Protein AF-A0A643C3W9-F1 (afdb_monomer_lite)

Foldseek 3Di:
DVVPQLPVPLPDDDPPFAPLLVVVSVVSPPPPPPPDDDDDPDPPPPDDPPDDDDDDDWDVACTFFVHGLLLLCCCLDVVSHDDPVLVVPDDPPCVVVSSVVVVVVSVVVVDDPVNSSVSSSPGHTDPPSSVVD

InterPro domains:
  IPR016965 Phosphatase PHOSPHO-type [PF06888] (55-133)
  IPR016965 Phosphatase PHOSPHO-type [PTHR20889] (52-132)
  IPR023214 HAD superfamily [G3DSA:3.40.50.1000] (40-133)
  IPR036412 HAD-like superfamily [SSF56784] (46-133)

Radius of gyration: 18.76 Å; chains: 1; bounding box: 53×40×40 Å

Sequence (133 aa):
VCRGLVWEALTSPSPTASPAARLLRTLAETPPADKFLPGNWQDSGMAAQGAPRFLLTFDFDETIVDENSDDSIVRAAPGQRLPESLRATYREGFYNEYMQRVFQYLGEQGVRPRDLRAIYEAIPLSPGMGELL

Secondary structure (DSSP, 8-state):
-TTTTTTTTS----TT--HHHHHHHHHHHSPPTTS--S------TTSPTTPPP------STTTTBSS-HHHHGGGGSGGGS--HHHHTT--TT-HHHHHHHHHHHHHHTT--HHHHHHHHHTSPBPTTHHHH-

Structure (mmCIF, N/CA/C/O backbone):
data_AF-A0A643C3W9-F1
#
_entry.id   AF-A0A643C3W9-F1
#
loop_
_atom_site.group_PDB
_atom_site.id
_atom_site.type_symbol
_atom_site.label_atom_id
_atom_site.label_alt_id
_atom_site.label_comp_id
_atom_site.label_asym_id
_atom_site.label_entity_id
_atom_site.label_seq_id
_atom_site.pdbx_PDB_ins_code
_atom_site.Cartn_x
_atom_site.Cartn_y
_atom_site.Cartn_z
_atom_site.occupancy
_atom_site.B_iso_or_equiv
_atom_site.auth_seq_id
_atom_site.auth_comp_id
_atom_site.auth_asym_id
_atom_site.auth_atom_id
_atom_site.pdbx_PDB_model_num
ATOM 1 N N . VAL A 1 1 ? 10.874 0.011 19.178 1.00 42.03 1 VAL A N 1
ATOM 2 C CA . VAL A 1 1 ? 9.848 -1.029 18.913 1.00 42.03 1 VAL A CA 1
ATOM 3 C C . VAL A 1 1 ? 9.790 -1.416 17.429 1.00 42.03 1 VAL A C 1
ATOM 5 O O . VAL A 1 1 ? 9.780 -2.602 17.142 1.00 42.03 1 VAL A O 1
ATOM 8 N N . CYS A 1 2 ? 9.901 -0.473 16.480 1.00 39.97 2 CYS A N 1
ATOM 9 C CA . CYS A 1 2 ? 9.825 -0.762 15.033 1.00 39.97 2 CYS A CA 1
ATOM 10 C C . CYS A 1 2 ? 11.046 -1.465 14.397 1.00 39.97 2 CYS A C 1
ATOM 12 O O . CYS A 1 2 ? 10.929 -1.987 13.299 1.00 39.97 2 CYS A O 1
ATOM 14 N N . ARG A 1 3 ? 12.210 -1.527 15.065 1.00 36.94 3 ARG A N 1
ATOM 15 C CA . ARG A 1 3 ? 13.393 -2.254 14.549 1.00 36.94 3 ARG A CA 1
ATOM 16 C C . ARG A 1 3 ? 13.421 -3.752 14.887 1.00 36.94 3 ARG A C 1
ATOM 18 O O . ARG A 1 3 ? 14.140 -4.489 14.232 1.00 36.94 3 ARG A O 1
ATOM 25 N N . GLY A 1 4 ? 12.661 -4.202 15.890 1.00 30.95 4 GLY A N 1
ATOM 26 C CA . GLY A 1 4 ? 12.673 -5.604 16.343 1.00 30.95 4 GLY A CA 1
ATOM 27 C C . GLY A 1 4 ? 11.650 -6.501 15.639 1.00 30.95 4 GLY A C 1
ATOM 28 O O . GLY A 1 4 ? 11.913 -7.674 15.418 1.00 30.95 4 GLY A O 1
ATOM 29 N N . LEU A 1 5 ? 10.510 -5.939 15.223 1.00 39.97 5 LEU A N 1
ATOM 30 C CA . LEU A 1 5 ? 9.408 -6.689 14.601 1.00 39.97 5 LEU A CA 1
ATOM 31 C C . LEU A 1 5 ? 9.678 -7.099 13.144 1.00 39.97 5 LEU A C 1
ATOM 33 O O . LEU A 1 5 ? 9.022 -8.001 12.632 1.00 39.97 5 LEU A O 1
ATOM 37 N N . VAL A 1 6 ? 10.644 -6.454 12.484 1.00 41.44 6 VAL A N 1
ATOM 38 C CA . VAL A 1 6 ? 11.039 -6.773 11.102 1.00 41.44 6 VAL A CA 1
ATOM 39 C C . VAL A 1 6 ? 11.904 -8.037 11.047 1.00 41.44 6 VAL A C 1
ATOM 41 O O . VAL A 1 6 ? 11.795 -8.806 10.098 1.00 41.44 6 VAL A O 1
ATOM 44 N N . TRP A 1 7 ? 12.718 -8.298 12.076 1.00 33.69 7 TRP A N 1
ATOM 45 C CA . TRP A 1 7 ? 13.715 -9.374 12.044 1.00 33.69 7 TRP A CA 1
ATOM 46 C C . TRP A 1 7 ? 13.129 -10.766 12.332 1.00 33.69 7 TRP A C 1
ATOM 48 O O . TRP A 1 7 ? 13.501 -11.739 11.683 1.00 33.69 7 TRP A O 1
ATOM 58 N N . GLU A 1 8 ? 12.171 -10.884 13.256 1.00 33.53 8 GLU A N 1
ATOM 59 C CA . GLU A 1 8 ? 11.614 -12.195 13.643 1.00 33.53 8 GLU A CA 1
ATOM 60 C C . GLU A 1 8 ? 10.598 -12.773 12.638 1.00 33.53 8 GLU A C 1
ATOM 62 O O . GLU A 1 8 ? 10.260 -13.951 12.717 1.00 33.53 8 GLU A O 1
ATOM 67 N N . ALA A 1 9 ? 10.127 -11.989 11.661 1.00 41.09 9 ALA A N 1
ATOM 68 C CA . ALA A 1 9 ? 9.102 -12.417 10.701 1.00 41.09 9 ALA A CA 1
ATOM 69 C C . ALA A 1 9 ? 9.652 -13.016 9.388 1.00 41.09 9 ALA A C 1
ATOM 71 O O . ALA A 1 9 ? 8.860 -13.425 8.539 1.00 41.09 9 ALA A O 1
ATOM 72 N N . LEU A 1 10 ? 10.975 -13.043 9.182 1.00 45.97 10 LEU A N 1
ATOM 73 C CA . LEU A 1 10 ? 11.597 -13.365 7.883 1.00 45.97 10 LEU A CA 1
ATOM 74 C C . LEU A 1 10 ? 12.070 -14.824 7.735 1.00 45.97 10 LEU A C 1
ATOM 76 O O . LEU A 1 10 ? 12.368 -15.274 6.628 1.00 45.97 10 LEU A O 1
ATOM 80 N N . THR A 1 11 ? 12.085 -15.606 8.815 1.00 42.72 11 THR A N 1
ATOM 81 C CA . THR A 1 11 ? 12.739 -16.927 8.845 1.00 42.72 11 THR A CA 1
ATOM 82 C C . THR A 1 11 ? 11.831 -18.125 8.549 1.00 42.72 11 THR A C 1
ATOM 84 O O . THR A 1 11 ? 12.302 -19.258 8.620 1.00 42.72 11 THR A O 1
ATOM 87 N N . SER A 1 12 ? 10.559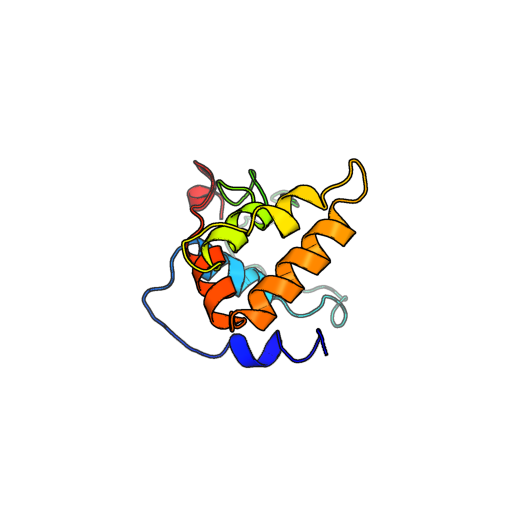 -17.935 8.173 1.00 46.78 12 SER A N 1
ATOM 88 C CA . SER A 1 12 ? 9.686 -19.068 7.814 1.00 46.78 12 SER A CA 1
ATOM 89 C C . SER A 1 12 ? 9.798 -19.423 6.320 1.00 46.78 12 SER A C 1
ATOM 91 O O . SER A 1 12 ? 9.532 -18.567 5.466 1.00 46.78 12 SER A O 1
ATOM 93 N N . PRO A 1 13 ? 10.199 -20.653 5.950 1.00 46.00 13 PRO A N 1
ATOM 94 C CA . PRO A 1 13 ? 10.287 -21.076 4.562 1.00 46.00 13 PRO A CA 1
ATOM 95 C C . PRO A 1 13 ? 8.952 -21.699 4.127 1.00 46.00 13 PRO A C 1
ATOM 97 O O . PRO A 1 13 ? 8.686 -22.866 4.403 1.00 46.00 13 PRO A O 1
ATOM 100 N N . SER A 1 14 ? 8.102 -20.947 3.424 1.00 50.38 14 SER A N 1
ATOM 101 C CA . SER A 1 14 ? 6.986 -21.525 2.665 1.00 50.38 14 SER A CA 1
ATOM 102 C C . SER A 1 14 ? 7.377 -21.651 1.178 1.00 50.38 14 SER A C 1
ATOM 104 O O . SER A 1 14 ? 7.722 -20.653 0.545 1.00 50.38 14 SER A O 1
ATOM 106 N N . PRO A 1 15 ? 7.345 -22.859 0.579 1.00 45.44 15 PRO A N 1
ATOM 107 C CA . PRO A 1 15 ? 7.743 -23.083 -0.819 1.00 45.44 15 PRO A CA 1
ATOM 108 C C . PRO A 1 15 ? 6.728 -22.566 -1.864 1.00 45.44 15 PRO A C 1
ATOM 110 O O . PRO A 1 15 ? 6.947 -22.718 -3.062 1.00 45.44 15 PRO A O 1
ATOM 113 N N . THR A 1 16 ? 5.633 -21.931 -1.435 1.00 53.66 16 THR A N 1
ATOM 114 C CA . THR A 1 16 ? 4.512 -21.456 -2.272 1.00 53.66 16 THR A CA 1
ATOM 115 C C . THR A 1 16 ? 4.402 -19.927 -2.355 1.00 53.66 16 THR A C 1
ATOM 117 O O . THR A 1 16 ? 3.340 -19.402 -2.674 1.00 53.66 16 THR A O 1
ATOM 120 N N . ALA A 1 17 ? 5.474 -19.193 -2.047 1.00 58.88 17 ALA A N 1
ATOM 121 C CA . ALA A 1 17 ? 5.462 -17.731 -2.035 1.00 58.88 17 ALA A CA 1
ATOM 122 C C . ALA A 1 17 ? 5.239 -17.137 -3.446 1.00 58.88 17 ALA A C 1
ATOM 124 O O . ALA A 1 17 ? 5.962 -17.490 -4.386 1.00 58.88 17 ALA A O 1
ATOM 125 N N . SER A 1 18 ? 4.255 -16.233 -3.555 1.00 63.72 18 SER A N 1
ATOM 126 C CA . SER A 1 18 ? 3.943 -15.406 -4.735 1.00 63.72 18 SER A CA 1
ATOM 127 C C . SER A 1 18 ? 5.187 -14.655 -5.249 1.00 63.72 18 SER A C 1
ATOM 129 O O . SER A 1 18 ? 6.071 -14.352 -4.444 1.00 63.72 18 SER A O 1
ATOM 131 N N . PRO A 1 19 ? 5.290 -14.312 -6.550 1.00 65.69 19 PRO A N 1
ATOM 132 C CA . PRO A 1 19 ? 6.371 -13.467 -7.069 1.00 65.69 19 PRO A CA 1
ATOM 133 C C . PRO A 1 19 ? 6.582 -12.177 -6.260 1.00 65.69 19 PRO A C 1
ATOM 135 O O . PRO A 1 19 ? 7.717 -11.853 -5.918 1.00 65.69 19 PRO A O 1
ATOM 138 N N . ALA A 1 20 ? 5.499 -11.512 -5.844 1.00 61.25 20 ALA A N 1
ATOM 139 C CA . ALA A 1 20 ? 5.568 -10.330 -4.983 1.00 61.25 20 ALA A CA 1
ATOM 140 C C . ALA A 1 20 ? 6.139 -10.656 -3.592 1.00 61.25 20 ALA A C 1
ATOM 142 O O . ALA A 1 20 ? 6.975 -9.925 -3.067 1.00 61.25 20 ALA A O 1
ATOM 143 N N . ALA A 1 21 ? 5.773 -11.806 -3.020 1.00 64.31 21 ALA A N 1
ATOM 144 C CA . ALA A 1 21 ? 6.327 -12.277 -1.753 1.00 64.31 21 ALA A CA 1
ATOM 145 C C . ALA A 1 21 ? 7.827 -12.585 -1.837 1.00 64.31 21 ALA A C 1
ATOM 147 O O . ALA A 1 21 ? 8.580 -12.304 -0.902 1.00 64.31 21 ALA A O 1
ATOM 148 N N . ARG A 1 22 ? 8.276 -13.141 -2.968 1.00 68.31 22 ARG A N 1
ATOM 149 C CA . ARG A 1 22 ? 9.700 -13.377 -3.234 1.00 68.31 22 ARG A CA 1
ATOM 150 C C . ARG A 1 22 ? 10.454 -12.056 -3.361 1.00 68.31 22 ARG A C 1
ATOM 152 O O . ARG A 1 22 ? 11.486 -11.911 -2.718 1.00 68.31 22 ARG A O 1
ATOM 159 N N . LEU A 1 23 ? 9.905 -11.087 -4.092 1.00 67.88 23 LEU A N 1
ATOM 160 C CA . LEU A 1 23 ? 10.498 -9.759 -4.239 1.00 67.88 23 LEU A CA 1
ATOM 161 C C . LEU A 1 23 ? 10.599 -9.016 -2.899 1.00 67.88 23 LEU A C 1
ATOM 163 O O . LEU A 1 23 ? 11.668 -8.523 -2.547 1.00 67.88 23 LEU A O 1
ATOM 167 N N . LEU A 1 24 ? 9.520 -8.995 -2.112 1.00 64.62 24 LEU A N 1
ATOM 168 C CA . LEU A 1 24 ? 9.510 -8.393 -0.776 1.00 64.62 24 LEU A CA 1
ATOM 169 C C . LEU A 1 24 ? 10.538 -9.047 0.151 1.00 64.62 24 LEU A C 1
ATOM 171 O O . LEU A 1 24 ? 11.193 -8.358 0.931 1.00 64.62 24 LEU A O 1
ATOM 175 N N . ARG A 1 25 ? 10.720 -10.369 0.051 1.00 67.75 25 ARG A N 1
ATOM 176 C CA . ARG A 1 25 ? 11.767 -11.083 0.787 1.00 67.75 25 ARG A CA 1
ATOM 177 C C . ARG A 1 25 ? 13.162 -10.651 0.338 1.00 67.75 25 ARG A C 1
ATOM 179 O O . ARG A 1 25 ? 13.977 -10.330 1.194 1.00 67.75 25 ARG A O 1
ATOM 186 N N . THR A 1 26 ? 13.416 -10.576 -0.968 1.00 64.12 26 THR A N 1
ATOM 187 C CA . THR A 1 26 ? 14.693 -10.098 -1.519 1.00 64.12 26 THR A CA 1
ATOM 188 C C . THR A 1 26 ? 15.019 -8.674 -1.057 1.00 64.12 26 THR A C 1
ATOM 190 O O . THR A 1 26 ? 16.152 -8.416 -0.660 1.00 64.12 26 THR A O 1
ATOM 193 N N . LEU A 1 27 ? 14.031 -7.772 -1.028 1.00 61.81 27 LEU A N 1
ATOM 194 C CA . LEU A 1 27 ? 14.197 -6.397 -0.536 1.00 61.81 27 LEU A CA 1
ATOM 195 C C . LEU A 1 27 ? 14.368 -6.318 0.994 1.00 61.81 27 LEU A C 1
ATOM 197 O O . LEU A 1 27 ? 15.048 -5.428 1.501 1.00 61.81 27 LEU A O 1
ATOM 201 N N . ALA A 1 28 ? 13.767 -7.236 1.754 1.00 59.44 28 ALA A N 1
ATOM 202 C CA . ALA A 1 28 ? 13.894 -7.275 3.213 1.00 59.44 28 ALA A CA 1
ATOM 203 C C . ALA A 1 28 ? 15.191 -7.954 3.692 1.00 59.44 28 ALA A C 1
ATOM 205 O O . ALA A 1 28 ? 15.686 -7.642 4.775 1.00 59.44 28 ALA A O 1
ATOM 206 N N . GLU A 1 29 ? 15.734 -8.884 2.904 1.00 53.69 29 GLU A N 1
ATOM 207 C CA . GLU A 1 29 ? 16.971 -9.617 3.196 1.00 53.69 29 GLU A CA 1
ATOM 208 C C . GLU A 1 29 ? 18.229 -8.906 2.666 1.00 53.69 29 GLU A C 1
ATOM 210 O O . GLU A 1 29 ? 19.341 -9.311 3.015 1.00 53.69 29 GLU A O 1
ATOM 215 N N . THR A 1 30 ? 18.102 -7.812 1.899 1.00 46.84 30 THR A N 1
ATOM 216 C CA . THR A 1 30 ? 19.247 -6.929 1.633 1.00 46.84 30 THR A CA 1
ATOM 217 C C . THR A 1 30 ? 19.742 -6.313 2.947 1.00 46.84 30 THR A C 1
ATOM 219 O O . THR A 1 30 ? 18.997 -5.574 3.597 1.00 46.84 30 THR A O 1
ATOM 222 N N . PRO A 1 31 ? 20.985 -6.598 3.382 1.00 40.91 31 PRO A N 1
ATOM 223 C CA . PRO A 1 31 ? 21.506 -6.045 4.623 1.00 40.91 31 PRO A CA 1
ATOM 224 C C . PRO A 1 31 ? 21.557 -4.511 4.534 1.00 40.91 31 PRO A C 1
ATOM 226 O O . PRO A 1 31 ? 21.765 -3.973 3.442 1.00 40.91 31 PRO A O 1
ATOM 229 N N . PRO A 1 32 ? 21.398 -3.781 5.659 1.00 44.50 32 PRO A N 1
ATOM 230 C CA . PRO A 1 32 ? 21.572 -2.334 5.661 1.00 44.50 32 PRO A CA 1
ATOM 231 C C . PRO A 1 32 ? 22.945 -2.011 5.072 1.00 44.50 32 PRO A C 1
ATOM 233 O O . PRO A 1 32 ? 23.947 -2.609 5.472 1.00 44.50 32 PRO A O 1
ATOM 236 N N . ALA A 1 33 ? 22.971 -1.081 4.120 1.00 49.84 33 ALA A N 1
ATOM 237 C CA . ALA A 1 33 ? 24.121 -0.694 3.302 1.00 49.84 33 ALA A CA 1
ATOM 238 C C . ALA A 1 33 ? 25.292 -0.044 4.082 1.00 49.84 33 ALA A C 1
ATOM 240 O O . ALA A 1 33 ? 26.031 0.760 3.529 1.00 49.84 33 ALA A O 1
ATOM 241 N N . ASP A 1 34 ? 25.486 -0.387 5.356 1.00 42.75 34 ASP A N 1
ATOM 242 C CA . ASP A 1 34 ? 26.422 0.277 6.266 1.00 42.75 34 ASP A CA 1
ATOM 243 C C . ASP A 1 34 ? 27.680 -0.535 6.594 1.00 42.75 34 ASP A C 1
ATOM 245 O O . ASP A 1 34 ? 28.524 -0.094 7.372 1.00 42.75 34 ASP A O 1
ATOM 249 N N . LYS A 1 35 ? 27.867 -1.714 5.993 1.00 40.97 35 LYS A N 1
ATOM 250 C CA . LYS A 1 35 ? 29.143 -2.439 6.075 1.00 40.97 35 LYS A CA 1
ATOM 251 C C . LYS A 1 35 ? 29.449 -3.164 4.773 1.00 40.97 35 LYS A C 1
ATOM 253 O O . LYS A 1 35 ? 29.272 -4.371 4.715 1.00 40.97 35 LYS A O 1
ATOM 258 N N . PHE A 1 36 ? 29.883 -2.421 3.754 1.00 37.44 36 PHE A N 1
ATOM 259 C CA . PHE A 1 36 ? 30.996 -2.752 2.844 1.00 37.44 36 PHE A CA 1
ATOM 260 C C . PHE A 1 36 ? 30.977 -1.802 1.633 1.00 37.44 36 PHE A C 1
ATOM 262 O O . PHE A 1 36 ? 3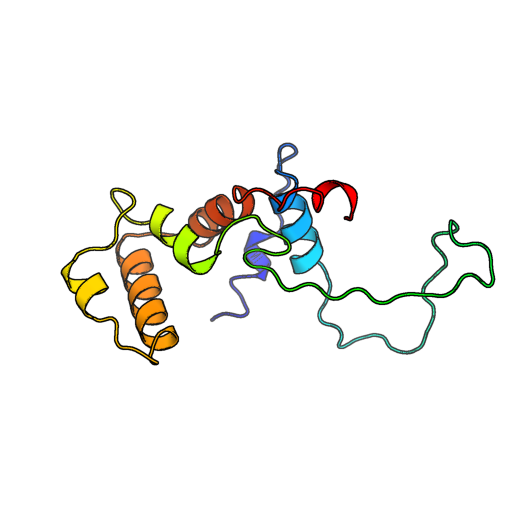0.287 -2.030 0.647 1.00 37.44 36 PHE A O 1
ATOM 269 N N . LEU A 1 37 ? 31.801 -0.757 1.681 1.00 49.97 37 LEU A N 1
ATOM 270 C CA . LEU A 1 37 ? 32.541 -0.292 0.508 1.00 49.97 37 LEU A CA 1
ATOM 271 C C . LEU A 1 37 ? 34.010 -0.350 0.951 1.00 49.97 37 LEU A C 1
ATOM 273 O O . LEU A 1 37 ? 34.402 0.392 1.850 1.00 49.97 37 LEU A O 1
ATOM 277 N N . PRO A 1 38 ? 34.775 -1.336 0.462 1.00 39.84 38 PRO A N 1
ATOM 278 C CA . PRO A 1 38 ? 35.442 -1.152 -0.818 1.00 39.84 38 PRO A CA 1
ATOM 279 C C . PRO A 1 38 ? 35.216 -2.337 -1.761 1.00 39.84 38 PRO A C 1
ATOM 281 O O . PRO A 1 38 ? 34.955 -3.463 -1.345 1.00 39.84 38 PRO A O 1
ATOM 284 N N . GLY A 1 39 ? 35.255 -2.032 -3.055 1.00 47.84 39 GLY A N 1
ATOM 285 C CA . GLY A 1 39 ? 34.740 -2.877 -4.119 1.00 47.84 39 GLY A CA 1
ATOM 286 C C . GLY A 1 39 ? 35.270 -4.306 -4.139 1.00 47.84 39 GLY A C 1
ATOM 287 O O . GLY A 1 39 ? 36.471 -4.533 -4.101 1.00 47.84 39 GLY A O 1
ATOM 288 N N . ASN A 1 40 ? 34.344 -5.246 -4.303 1.00 43.97 40 ASN A N 1
ATOM 289 C CA . ASN A 1 40 ? 34.487 -6.363 -5.228 1.00 43.97 40 ASN A CA 1
ATOM 290 C C . ASN A 1 40 ? 33.100 -6.995 -5.425 1.00 43.97 40 ASN A C 1
ATOM 292 O O . ASN A 1 40 ? 32.745 -7.965 -4.760 1.00 43.97 40 ASN A O 1
ATOM 296 N N . TRP A 1 41 ? 32.281 -6.412 -6.305 1.00 50.88 41 TRP A N 1
ATOM 297 C CA . TRP A 1 41 ? 31.120 -7.126 -6.833 1.00 50.88 41 TRP A CA 1
ATOM 298 C C . TRP A 1 41 ? 31.678 -8.227 -7.728 1.00 50.88 41 TRP A C 1
ATOM 300 O O . TRP A 1 41 ? 32.074 -7.946 -8.856 1.00 50.88 41 TRP A O 1
ATOM 310 N N . GLN A 1 42 ? 31.803 -9.442 -7.195 1.00 46.31 42 GLN A N 1
ATOM 311 C CA . GLN A 1 42 ? 32.209 -10.595 -7.987 1.00 46.31 42 GLN A CA 1
ATOM 312 C C . GLN A 1 42 ? 31.198 -10.761 -9.117 1.00 46.31 42 GLN A C 1
ATOM 314 O O . GLN A 1 42 ? 30.009 -10.968 -8.870 1.00 46.31 42 GLN A O 1
ATOM 319 N N . ASP A 1 43 ? 31.704 -10.585 -10.340 1.00 47.59 43 ASP A N 1
ATOM 320 C CA . ASP A 1 43 ? 31.023 -10.854 -11.598 1.00 47.59 43 ASP A CA 1
ATOM 321 C C . ASP A 1 43 ? 30.284 -12.186 -11.477 1.00 47.59 43 ASP A C 1
ATOM 323 O O . ASP A 1 43 ? 30.873 -13.266 -11.538 1.00 47.59 43 ASP A O 1
ATOM 327 N N . SER A 1 44 ? 28.966 -12.114 -11.313 1.00 53.06 44 SER A N 1
ATOM 328 C CA . SER A 1 44 ? 28.102 -13.216 -11.707 1.00 53.06 44 SER A CA 1
ATOM 329 C C . SER A 1 44 ? 28.189 -13.242 -13.228 1.00 53.06 44 SER A C 1
ATOM 331 O O . SER A 1 44 ? 27.544 -12.439 -13.898 1.00 53.06 44 SER A O 1
ATOM 333 N N . GLY A 1 45 ? 29.129 -14.043 -13.738 1.00 49.28 45 GLY A N 1
ATOM 334 C CA . GLY A 1 45 ? 29.663 -14.017 -15.100 1.00 49.28 45 GLY A CA 1
ATOM 335 C C . GLY A 1 45 ? 28.632 -14.239 -16.204 1.00 49.28 45 GLY A C 1
ATOM 336 O O . GLY A 1 45 ? 28.587 -15.302 -16.813 1.00 49.28 45 GLY A O 1
ATOM 337 N N . MET A 1 46 ? 27.836 -13.209 -16.475 1.00 52.53 46 MET A N 1
ATOM 338 C CA . MET A 1 46 ? 26.936 -13.093 -17.625 1.00 52.53 46 MET A CA 1
ATOM 339 C C . MET A 1 46 ? 27.133 -11.767 -18.377 1.00 52.53 46 MET A C 1
ATOM 341 O O . MET A 1 46 ? 26.771 -11.674 -19.546 1.00 52.53 46 MET A O 1
ATOM 345 N N . ALA A 1 47 ? 27.737 -10.745 -17.758 1.00 54.31 47 ALA A N 1
ATOM 346 C CA . ALA A 1 47 ? 28.085 -9.511 -18.455 1.00 54.31 47 ALA A CA 1
ATOM 347 C C . ALA A 1 47 ? 29.461 -9.662 -19.118 1.00 54.31 47 ALA A C 1
ATOM 349 O O . ALA A 1 47 ? 30.467 -9.894 -18.448 1.00 54.31 47 ALA A O 1
ATOM 350 N N . ALA A 1 48 ? 29.514 -9.533 -20.446 1.00 57.59 48 ALA A N 1
ATOM 351 C CA . ALA A 1 48 ? 30.776 -9.427 -21.167 1.00 57.59 48 ALA A CA 1
ATOM 352 C C . ALA A 1 48 ? 31.611 -8.280 -20.569 1.00 57.59 48 ALA A C 1
ATOM 354 O O . ALA A 1 48 ? 31.096 -7.176 -20.369 1.00 57.59 48 ALA A O 1
ATOM 355 N N . GLN A 1 49 ? 32.890 -8.534 -20.274 1.00 57.25 49 GLN A N 1
ATOM 356 C CA . GLN A 1 49 ? 33.790 -7.511 -19.739 1.00 57.25 49 GLN A CA 1
ATOM 357 C C . GLN A 1 49 ? 33.783 -6.282 -20.666 1.00 57.25 49 GLN A C 1
ATOM 359 O O . GLN A 1 49 ? 34.136 -6.386 -21.838 1.00 57.25 49 GLN A O 1
ATOM 364 N N . GLY A 1 50 ? 33.344 -5.132 -20.142 1.00 68.25 50 GLY A N 1
ATOM 365 C CA . GLY A 1 50 ? 33.197 -3.880 -20.897 1.00 68.25 50 GLY A CA 1
ATOM 366 C C . GLY A 1 50 ? 31.757 -3.458 -21.219 1.00 68.25 50 GLY A C 1
ATOM 367 O O . GLY A 1 50 ? 31.568 -2.376 -21.774 1.00 68.25 50 GLY A O 1
ATOM 368 N N . ALA A 1 51 ? 30.740 -4.247 -20.859 1.00 69.81 51 ALA A N 1
ATOM 369 C CA . ALA A 1 51 ? 29.349 -3.812 -20.974 1.00 69.81 51 ALA A CA 1
ATOM 370 C C . ALA A 1 51 ? 29.025 -2.686 -19.960 1.00 69.81 51 ALA A C 1
ATOM 372 O O . ALA A 1 51 ? 29.446 -2.764 -18.800 1.00 69.81 51 ALA A O 1
ATOM 373 N N . PRO A 1 52 ? 28.284 -1.636 -20.364 1.00 78.56 52 PRO A N 1
ATOM 374 C CA . PRO A 1 52 ? 27.879 -0.566 -19.459 1.00 78.56 52 PRO A CA 1
ATOM 375 C C . PRO A 1 52 ? 27.011 -1.110 -18.321 1.00 78.56 52 PRO A C 1
ATOM 377 O O . PRO A 1 52 ? 26.108 -1.919 -18.529 1.00 78.56 52 PRO A O 1
ATOM 380 N N . ARG A 1 53 ? 27.296 -0.650 -17.100 1.00 85.00 53 ARG A N 1
ATOM 381 C CA . ARG A 1 53 ? 26.502 -0.959 -15.907 1.00 85.00 53 ARG A CA 1
ATOM 382 C C . ARG A 1 53 ? 25.416 0.098 -15.765 1.00 85.00 53 ARG A C 1
ATOM 384 O O . ARG A 1 53 ? 25.721 1.288 -15.792 1.00 85.00 53 ARG A O 1
ATOM 391 N N . PHE A 1 54 ? 24.180 -0.340 -15.572 1.00 87.88 54 PHE A N 1
ATOM 392 C CA . PHE A 1 54 ? 23.039 0.542 -15.349 1.00 87.88 54 PHE A CA 1
ATOM 393 C C . PHE A 1 54 ? 22.527 0.383 -13.918 1.00 87.88 54 PHE A C 1
ATOM 395 O O . PHE A 1 54 ? 22.519 -0.722 -13.377 1.00 87.88 54 PHE A O 1
ATOM 402 N N . LEU A 1 55 ? 22.109 1.496 -13.316 1.00 90.88 55 LEU A N 1
ATOM 403 C CA . LEU A 1 55 ? 21.328 1.509 -12.085 1.00 90.88 55 LEU A CA 1
ATOM 404 C C . LEU A 1 55 ? 19.884 1.836 -12.459 1.00 90.88 55 LEU A C 1
ATOM 406 O O . LEU A 1 55 ? 19.630 2.868 -13.076 1.00 90.88 55 LEU A O 1
ATOM 410 N N . LEU A 1 56 ? 18.963 0.957 -12.078 1.00 90.31 56 LEU A N 1
ATOM 411 C CA . LEU A 1 56 ? 17.528 1.163 -12.223 1.00 90.31 56 LEU A CA 1
ATOM 412 C C . LEU A 1 56 ? 16.939 1.387 -10.830 1.00 90.31 56 LEU A C 1
ATOM 414 O O . LEU A 1 56 ? 17.222 0.622 -9.909 1.00 90.31 56 LEU A O 1
ATOM 418 N N . THR A 1 57 ? 16.148 2.444 -10.677 1.00 93.75 57 THR A N 1
ATOM 419 C CA . THR A 1 57 ? 15.439 2.764 -9.435 1.00 93.75 57 THR A CA 1
ATOM 420 C C . THR A 1 57 ? 13.959 2.866 -9.738 1.00 93.75 57 THR A C 1
ATOM 422 O O . THR A 1 57 ? 13.566 3.645 -10.606 1.00 93.75 57 THR A O 1
ATOM 425 N N . PHE A 1 58 ? 13.161 2.100 -9.008 1.00 94.56 58 PHE A N 1
ATOM 426 C CA . PHE A 1 58 ? 11.713 2.088 -9.128 1.00 94.56 58 PHE A CA 1
ATOM 427 C C . PHE A 1 58 ? 11.103 2.538 -7.808 1.00 94.56 58 PHE A C 1
ATOM 429 O O . PHE A 1 58 ? 11.629 2.220 -6.739 1.00 94.56 58 PHE A O 1
ATOM 436 N N . ASP A 1 59 ? 9.999 3.267 -7.906 1.00 95.50 59 ASP A N 1
ATOM 437 C CA . ASP A 1 59 ? 9.059 3.377 -6.799 1.00 95.50 59 ASP A CA 1
ATOM 438 C C . ASP A 1 59 ? 8.337 2.032 -6.594 1.00 95.50 59 ASP A C 1
ATOM 440 O O . ASP A 1 59 ? 8.430 1.136 -7.441 1.00 95.50 59 ASP A O 1
ATOM 444 N N . PHE A 1 60 ? 7.650 1.857 -5.469 1.00 94.88 60 PHE A N 1
ATOM 445 C CA . PHE A 1 60 ? 6.956 0.609 -5.165 1.00 94.88 60 PHE A CA 1
ATOM 446 C C . PHE A 1 60 ? 5.509 0.617 -5.666 1.00 94.88 60 PHE A C 1
ATOM 448 O O . PHE A 1 60 ? 5.170 -0.162 -6.563 1.00 94.88 60 PHE A O 1
ATOM 455 N N . ASP A 1 61 ? 4.687 1.505 -5.107 1.00 95.56 61 ASP A N 1
ATOM 456 C CA . ASP A 1 61 ? 3.248 1.567 -5.362 1.00 95.56 61 ASP A CA 1
ATOM 457 C C . ASP A 1 61 ? 2.944 2.007 -6.790 1.00 95.56 61 ASP A C 1
ATOM 459 O O . ASP A 1 61 ? 3.595 2.900 -7.335 1.00 95.56 61 ASP A O 1
ATOM 463 N N . GLU A 1 62 ? 1.975 1.333 -7.412 1.00 94.94 62 GLU A N 1
ATOM 464 C CA . GLU A 1 62 ? 1.554 1.576 -8.802 1.00 94.94 62 GLU A CA 1
ATOM 465 C C . GLU A 1 62 ? 2.721 1.564 -9.821 1.00 94.94 62 GLU A C 1
ATOM 467 O O . GLU A 1 62 ? 2.613 2.091 -10.929 1.00 94.94 62 GLU A O 1
ATOM 472 N N . THR A 1 63 ? 3.859 0.956 -9.454 1.00 95.69 63 THR A N 1
ATOM 473 C CA . THR A 1 63 ? 5.078 0.869 -10.269 1.00 95.69 63 THR A CA 1
ATOM 474 C C . THR A 1 63 ? 5.613 -0.556 -10.283 1.00 95.69 63 THR A C 1
ATOM 476 O O . THR A 1 63 ? 5.559 -1.215 -11.321 1.00 95.69 63 THR A O 1
ATOM 479 N N . ILE A 1 64 ? 6.109 -1.059 -9.148 1.00 96.19 64 ILE A N 1
ATOM 480 C CA . ILE A 1 64 ? 6.507 -2.466 -8.996 1.00 96.19 64 ILE A CA 1
ATOM 481 C C . ILE A 1 64 ? 5.269 -3.337 -8.799 1.00 96.19 64 ILE A C 1
ATOM 483 O O . ILE A 1 64 ? 5.145 -4.400 -9.416 1.00 96.19 64 ILE A O 1
ATOM 487 N N . VAL A 1 65 ? 4.378 -2.895 -7.917 1.00 96.00 65 VAL A N 1
ATOM 488 C CA . VAL A 1 65 ? 3.115 -3.565 -7.620 1.00 96.00 65 VAL A CA 1
ATOM 489 C C . VAL A 1 65 ? 1.950 -2.825 -8.269 1.00 96.00 65 VAL A C 1
ATOM 491 O O . VAL A 1 65 ? 1.972 -1.602 -8.379 1.00 96.00 65 VAL A O 1
ATOM 494 N N . ASP A 1 66 ? 0.927 -3.569 -8.679 1.00 96.50 66 ASP A N 1
ATOM 495 C CA . ASP A 1 66 ? -0.214 -3.066 -9.463 1.00 96.50 66 ASP A CA 1
ATOM 496 C C . ASP A 1 66 ? -1.315 -2.432 -8.586 1.00 96.50 66 ASP A C 1
ATOM 498 O O . ASP A 1 66 ? -2.468 -2.314 -8.990 1.00 96.50 66 ASP A O 1
ATOM 502 N N . GLU A 1 67 ? -0.989 -2.074 -7.342 1.00 96.06 67 GLU A N 1
ATOM 503 C CA . GLU A 1 67 ? -1.912 -1.446 -6.394 1.00 96.06 67 GLU A CA 1
ATOM 504 C C . GLU A 1 67 ? -1.176 -0.423 -5.520 1.00 96.06 67 GLU A C 1
ATOM 506 O O . GLU A 1 67 ? 0.049 -0.446 -5.399 1.00 96.06 67 GLU A O 1
ATOM 511 N N . ASN A 1 68 ? -1.946 0.432 -4.846 1.00 95.38 68 ASN A N 1
ATOM 512 C CA . ASN A 1 68 ? -1.459 1.242 -3.739 1.00 95.38 68 ASN A CA 1
ATOM 513 C C . ASN A 1 68 ? -1.413 0.398 -2.445 1.00 95.38 68 ASN A C 1
ATOM 515 O O . ASN A 1 68 ? -2.431 -0.134 -1.972 1.00 95.38 68 ASN A O 1
ATOM 519 N N . SER A 1 69 ? -0.223 0.238 -1.865 1.00 92.44 69 SER A N 1
ATOM 520 C CA . SER A 1 69 ? -0.000 -0.596 -0.682 1.00 92.44 69 SER A CA 1
ATOM 521 C C . SER A 1 69 ? -0.638 -0.030 0.591 1.00 92.44 69 SER A C 1
ATOM 523 O O . SER A 1 69 ? -1.065 -0.808 1.453 1.00 92.44 69 SER A O 1
ATOM 525 N N . ASP A 1 70 ? -0.792 1.289 0.709 1.00 91.75 70 ASP A N 1
ATOM 526 C CA . ASP A 1 70 ? -1.475 1.892 1.852 1.00 91.75 70 ASP A CA 1
ATOM 527 C C . ASP A 1 70 ? -2.977 1.596 1.842 1.00 91.75 70 ASP A C 1
ATOM 529 O O . ASP A 1 70 ? -3.548 1.283 2.887 1.00 91.75 70 ASP A O 1
ATOM 533 N N . ASP A 1 71 ? -3.624 1.620 0.676 1.00 92.69 71 ASP A N 1
ATOM 534 C CA . ASP A 1 71 ? -5.048 1.272 0.559 1.00 92.69 71 ASP A CA 1
ATOM 535 C C . ASP A 1 71 ? -5.282 -0.223 0.810 1.00 92.69 71 ASP A C 1
ATOM 537 O O . ASP A 1 71 ? -6.293 -0.645 1.390 1.00 92.69 71 ASP A O 1
ATOM 541 N N . SER A 1 72 ? -4.303 -1.044 0.432 1.00 94.38 72 SER A N 1
ATOM 542 C CA . SER A 1 72 ? -4.360 -2.498 0.549 1.00 94.38 72 SER A CA 1
ATOM 543 C C . SER A 1 72 ? -4.561 -2.982 1.987 1.00 94.38 72 SER A C 1
ATOM 545 O O . SER A 1 72 ? -5.252 -3.985 2.203 1.00 94.38 72 SER A O 1
ATOM 547 N N . ILE A 1 73 ? -4.044 -2.265 2.994 1.00 93.81 73 ILE A N 1
ATOM 548 C CA . ILE A 1 73 ? -4.177 -2.672 4.405 1.00 93.81 73 ILE A CA 1
ATOM 549 C C . ILE A 1 73 ? -5.628 -2.674 4.894 1.00 93.81 73 ILE A C 1
ATOM 551 O O . ILE A 1 73 ? -5.935 -3.343 5.882 1.00 93.81 73 ILE A O 1
ATOM 555 N N . VAL A 1 74 ? -6.542 -1.961 4.222 1.00 94.62 74 VAL A N 1
ATOM 556 C CA . VAL A 1 74 ? -7.971 -1.943 4.580 1.00 94.62 74 VAL A CA 1
ATOM 557 C C . VAL A 1 74 ? -8.580 -3.345 4.485 1.00 94.62 74 VAL A C 1
ATOM 559 O O . VAL A 1 74 ? -9.506 -3.666 5.233 1.00 94.62 74 VAL A O 1
ATOM 562 N N . ARG A 1 75 ? -7.999 -4.229 3.661 1.00 95.25 75 ARG A N 1
ATOM 563 C CA . ARG A 1 75 ? -8.367 -5.651 3.581 1.00 95.25 75 ARG A CA 1
ATOM 564 C C . ARG A 1 75 ? -8.140 -6.408 4.898 1.00 95.25 75 ARG A C 1
ATOM 566 O O . ARG A 1 75 ? -8.769 -7.443 5.103 1.00 95.25 75 ARG A O 1
ATOM 573 N N . ALA A 1 76 ? -7.298 -5.894 5.799 1.00 95.50 76 ALA A N 1
ATOM 574 C CA . ALA A 1 76 ? -7.100 -6.448 7.140 1.00 95.50 76 ALA A CA 1
ATOM 575 C C . ALA A 1 76 ? -8.215 -6.065 8.125 1.00 95.50 76 ALA A C 1
ATOM 577 O O . ALA A 1 76 ? -8.345 -6.693 9.176 1.00 95.50 76 ALA A O 1
ATOM 578 N N . ALA A 1 77 ? -8.994 -5.020 7.832 1.00 95.75 77 ALA A N 1
ATOM 579 C CA . ALA A 1 77 ? -10.050 -4.564 8.724 1.00 95.75 77 ALA A CA 1
ATOM 580 C C . ALA A 1 77 ? -11.195 -5.592 8.798 1.00 95.75 77 ALA A C 1
ATOM 582 O O . ALA A 1 77 ? -11.492 -6.267 7.806 1.00 95.75 77 ALA A O 1
ATOM 583 N N . PRO A 1 78 ? -11.911 -5.685 9.933 1.00 92.81 78 PRO A N 1
ATOM 584 C CA . PRO A 1 78 ? -13.147 -6.456 10.013 1.00 92.81 78 PRO A CA 1
ATOM 585 C C . PRO A 1 78 ? -14.135 -6.038 8.917 1.00 92.81 78 PRO A C 1
ATOM 587 O O . PRO A 1 78 ? -14.414 -4.856 8.732 1.00 92.81 78 PRO A O 1
ATOM 590 N N . GLY A 1 79 ? -14.649 -7.008 8.157 1.00 94.06 79 GLY A N 1
ATOM 591 C CA . GLY A 1 79 ? -15.526 -6.725 7.015 1.00 94.06 79 GLY A CA 1
ATOM 592 C C . GLY A 1 79 ? -14.843 -5.983 5.859 1.00 94.06 79 GLY A C 1
ATOM 593 O O . GLY A 1 79 ? -15.543 -5.439 5.010 1.00 94.06 79 GLY A O 1
ATOM 594 N N . GLN A 1 80 ? -13.504 -5.950 5.836 1.00 94.62 80 GLN A N 1
ATOM 595 C CA . GLN A 1 80 ? -12.673 -5.319 4.802 1.00 94.62 80 GLN A CA 1
ATOM 596 C C . GLN A 1 80 ? -13.009 -3.840 4.573 1.00 94.62 80 GLN A C 1
ATOM 598 O O . GLN A 1 80 ? -12.923 -3.321 3.460 1.00 94.62 80 GLN A O 1
ATOM 603 N N . ARG A 1 81 ? -13.437 -3.150 5.636 1.00 95.75 81 ARG A N 1
ATOM 604 C CA . ARG A 1 81 ? -13.832 -1.746 5.574 1.00 95.75 81 ARG A CA 1
ATOM 605 C C . ARG A 1 81 ? -13.505 -1.033 6.877 1.00 95.75 81 ARG A C 1
ATOM 607 O O . ARG A 1 81 ? -13.788 -1.526 7.963 1.00 95.75 81 ARG A O 1
ATOM 614 N N . LEU A 1 82 ? -12.970 0.179 6.758 1.00 96.88 82 LEU A N 1
ATOM 615 C CA . LEU A 1 82 ? -12.782 1.066 7.902 1.00 96.88 82 LEU A CA 1
ATOM 616 C C . LEU A 1 82 ? -14.127 1.650 8.377 1.00 96.88 82 LEU A C 1
ATOM 618 O O . LEU A 1 82 ? -14.950 2.027 7.533 1.00 96.88 82 LEU A O 1
ATOM 622 N N . PRO A 1 83 ? -14.347 1.791 9.698 1.00 96.94 83 PRO A N 1
ATOM 623 C CA . PRO A 1 83 ? -15.522 2.466 10.236 1.00 96.94 83 PRO A CA 1
ATOM 624 C C . PRO A 1 83 ? -15.662 3.889 9.691 1.00 96.94 83 PRO A C 1
ATOM 626 O O . PRO A 1 83 ? -14.670 4.601 9.526 1.00 96.94 83 PRO A O 1
ATOM 629 N N . GLU A 1 84 ? -16.899 4.333 9.468 1.00 96.75 84 GLU A N 1
ATOM 630 C CA . GLU A 1 84 ? -17.161 5.678 8.940 1.00 96.75 84 GLU A CA 1
ATOM 631 C C . GLU A 1 84 ? -16.627 6.775 9.868 1.00 96.75 84 GLU A C 1
ATOM 633 O O . GLU A 1 84 ? -16.061 7.759 9.405 1.00 96.75 84 GLU A O 1
ATOM 638 N N . SER A 1 85 ? -16.712 6.562 11.184 1.00 96.69 85 SER A N 1
ATOM 639 C CA . SER A 1 85 ? -16.154 7.475 12.186 1.00 96.69 85 SER A CA 1
ATOM 640 C C . SER A 1 85 ? -14.650 7.692 12.025 1.00 96.69 85 SER A C 1
ATOM 642 O O . SER A 1 85 ? -14.182 8.794 12.286 1.00 96.69 85 SER A O 1
ATOM 644 N N . LEU A 1 86 ? -13.905 6.672 11.586 1.00 97.31 86 LEU A N 1
ATOM 645 C CA . LEU A 1 86 ? -12.473 6.762 11.317 1.00 97.31 86 LEU A CA 1
ATOM 646 C C . LEU A 1 86 ? -12.211 7.414 9.957 1.00 97.31 86 LEU A C 1
ATOM 648 O O . LEU A 1 86 ? -11.405 8.338 9.882 1.00 97.31 86 LEU A O 1
ATOM 652 N N . ARG A 1 87 ? -12.923 6.990 8.903 1.00 95.88 87 ARG A N 1
ATOM 653 C CA . ARG A 1 87 ? -12.815 7.568 7.547 1.00 95.88 87 ARG A CA 1
ATOM 654 C C . ARG A 1 87 ? -13.051 9.080 7.556 1.00 95.88 87 ARG A C 1
ATOM 656 O O . ARG A 1 87 ? -12.279 9.828 6.965 1.00 95.88 87 ARG A O 1
ATOM 663 N N . ALA A 1 88 ? -14.050 9.534 8.312 1.00 97.00 88 ALA A N 1
ATOM 664 C CA . ALA A 1 88 ? -14.382 10.946 8.478 1.00 97.00 88 ALA A CA 1
ATOM 665 C C . ALA A 1 88 ? -13.301 11.775 9.204 1.00 97.00 88 ALA A C 1
ATOM 667 O O . ALA A 1 88 ? -13.407 12.999 9.258 1.00 97.00 88 ALA A O 1
ATOM 668 N N . THR A 1 89 ? -12.256 11.150 9.766 1.00 96.50 89 THR A N 1
ATOM 669 C CA . THR A 1 89 ? -11.133 11.874 10.391 1.00 96.50 89 THR A CA 1
ATOM 670 C C . THR A 1 89 ? -10.073 12.350 9.401 1.00 96.50 89 THR A C 1
ATOM 672 O O . THR A 1 89 ? -9.198 13.122 9.805 1.00 96.50 89 THR A O 1
ATOM 675 N N . TYR A 1 90 ? -10.133 11.916 8.136 1.00 96.44 90 TYR A N 1
ATOM 676 C CA . TYR A 1 90 ? -9.197 12.357 7.106 1.00 96.44 90 TYR A CA 1
ATOM 677 C C . TYR A 1 90 ? -9.255 13.877 6.920 1.00 96.44 90 TYR A C 1
ATOM 679 O O . TYR A 1 90 ? -10.324 14.491 6.922 1.00 96.44 90 TYR A O 1
ATOM 687 N N . ARG A 1 91 ? -8.079 14.483 6.750 1.00 95.88 91 ARG A N 1
ATOM 688 C CA . ARG A 1 91 ? -7.923 15.898 6.414 1.00 95.88 91 ARG A CA 1
ATOM 689 C C . ARG A 1 91 ? -6.897 16.010 5.302 1.00 95.88 91 ARG A C 1
ATOM 691 O O . ARG A 1 91 ? -5.846 15.372 5.366 1.00 95.88 91 ARG A O 1
ATOM 698 N N . GLU A 1 92 ? -7.200 16.841 4.316 1.00 95.94 92 GLU A N 1
ATOM 699 C CA . GLU A 1 92 ? -6.290 17.125 3.212 1.00 95.94 92 GLU A CA 1
ATOM 700 C C . GLU A 1 92 ? -4.926 17.594 3.746 1.00 95.94 92 GLU A C 1
ATOM 702 O O . GLU A 1 92 ? -4.856 18.421 4.656 1.00 95.94 92 GLU A O 1
ATOM 707 N N . GLY A 1 93 ? -3.842 17.010 3.229 1.00 96.00 93 GLY A N 1
ATOM 708 C CA . GLY A 1 93 ? -2.469 17.282 3.673 1.00 96.00 93 GLY A CA 1
ATOM 709 C C . GLY A 1 93 ? -2.016 16.560 4.953 1.00 96.00 93 GLY A C 1
ATOM 710 O O . GLY A 1 93 ? -0.829 16.596 5.256 1.00 96.00 93 GLY A O 1
ATOM 711 N N . PHE A 1 94 ? -2.907 15.862 5.669 1.00 95.44 94 PHE A N 1
ATOM 712 C CA . PHE A 1 94 ? -2.599 15.132 6.916 1.00 95.44 94 PHE A CA 1
ATOM 713 C C . PHE A 1 94 ? -2.794 13.618 6.765 1.00 95.44 94 PHE A C 1
ATOM 715 O O . PHE A 1 94 ? -3.371 12.931 7.618 1.00 95.44 94 PHE A O 1
ATOM 722 N N . TYR A 1 95 ? -2.368 13.098 5.617 1.00 93.38 95 TYR A N 1
ATOM 723 C CA . TYR A 1 95 ? -2.539 11.694 5.269 1.00 93.38 95 TYR A CA 1
ATOM 724 C C . TYR A 1 95 ? -1.772 10.765 6.221 1.00 93.38 95 TYR A C 1
ATOM 726 O O . TYR A 1 95 ? -2.320 9.771 6.691 1.00 93.38 95 TYR A O 1
ATOM 734 N N . ASN A 1 96 ? -0.545 11.130 6.600 1.00 94.38 96 ASN A N 1
ATOM 735 C CA . ASN A 1 96 ? 0.280 10.322 7.501 1.00 94.38 96 ASN A CA 1
ATOM 736 C C . ASN A 1 96 ? -0.363 10.172 8.886 1.00 94.38 96 ASN A C 1
ATOM 738 O O . ASN A 1 96 ? -0.382 9.084 9.460 1.00 94.38 96 ASN A O 1
ATOM 742 N N . GLU A 1 97 ? -0.937 11.246 9.425 1.00 96.44 97 GLU A N 1
ATOM 743 C CA . GLU A 1 97 ? -1.657 11.225 10.696 1.00 96.44 97 GLU A CA 1
ATOM 744 C C . GLU A 1 97 ? -2.948 10.414 10.591 1.00 96.44 97 GLU A C 1
ATOM 746 O O . GLU A 1 97 ? -3.345 9.743 11.547 1.00 96.44 97 GLU A O 1
ATOM 751 N N . TYR A 1 98 ? -3.639 10.486 9.453 1.00 96.88 98 TYR A N 1
ATOM 752 C CA . TYR A 1 98 ? -4.787 9.627 9.186 1.00 96.88 98 TYR A CA 1
ATOM 753 C C . TYR A 1 98 ? -4.373 8.148 9.194 1.00 96.88 98 TYR A C 1
ATOM 755 O O . TYR A 1 98 ? -4.941 7.369 9.963 1.00 96.88 98 TYR A O 1
ATOM 763 N N . MET A 1 99 ? -3.321 7.777 8.460 1.00 95.81 99 MET A N 1
ATOM 764 C CA . MET A 1 99 ? -2.828 6.398 8.402 1.00 95.81 99 MET A CA 1
ATOM 765 C C . MET A 1 99 ? -2.347 5.878 9.759 1.00 95.81 99 MET A C 1
ATOM 767 O O . MET A 1 99 ? -2.606 4.725 10.096 1.00 95.81 99 MET A O 1
ATOM 771 N N . GLN A 1 100 ? -1.755 6.720 10.611 1.00 96.75 100 GLN A N 1
ATOM 772 C CA . GLN A 1 100 ? -1.431 6.339 11.995 1.00 96.75 100 GLN A CA 1
ATOM 773 C C . GLN A 1 100 ? -2.669 5.895 12.789 1.00 96.75 100 GLN A C 1
ATOM 775 O O . GLN A 1 100 ? -2.611 4.896 13.509 1.00 96.75 100 GLN A O 1
ATOM 780 N N . ARG A 1 101 ? -3.804 6.591 12.634 1.00 97.56 101 ARG A N 1
ATOM 781 C CA . ARG A 1 101 ? -5.072 6.200 13.275 1.00 97.56 101 ARG A CA 1
ATOM 782 C C . ARG A 1 101 ? -5.629 4.915 12.675 1.00 97.56 101 ARG A C 1
ATOM 784 O O . ARG A 1 101 ? -6.170 4.096 13.414 1.00 97.56 101 ARG A O 1
ATOM 791 N N . VAL A 1 102 ? -5.468 4.716 11.365 1.00 97.19 102 VAL A N 1
ATOM 792 C CA . VAL A 1 102 ? -5.834 3.460 10.694 1.00 97.19 102 VAL A CA 1
ATOM 793 C C . VAL A 1 102 ? -5.037 2.291 11.263 1.00 97.19 102 VAL A C 1
ATOM 795 O O . VAL A 1 102 ? -5.638 1.315 11.706 1.00 97.19 102 VAL A O 1
ATOM 798 N N . PHE A 1 103 ? -3.710 2.396 11.347 1.00 96.94 103 PHE A N 1
ATOM 799 C CA . PHE A 1 103 ? -2.876 1.341 11.929 1.00 96.94 103 PHE A CA 1
ATOM 800 C C . PHE A 1 103 ? -3.192 1.080 13.403 1.00 96.94 103 PHE A C 1
ATOM 802 O O . PHE A 1 103 ? -3.229 -0.079 13.819 1.00 96.94 103 PHE A O 1
ATOM 809 N N . GLN A 1 104 ? -3.465 2.131 14.183 1.00 97.56 104 GLN A N 1
ATOM 810 C CA . GLN A 1 104 ? -3.916 1.973 15.564 1.00 97.56 104 GLN A CA 1
ATOM 811 C C . GLN A 1 104 ? -5.225 1.176 15.630 1.00 97.56 104 GLN A C 1
ATOM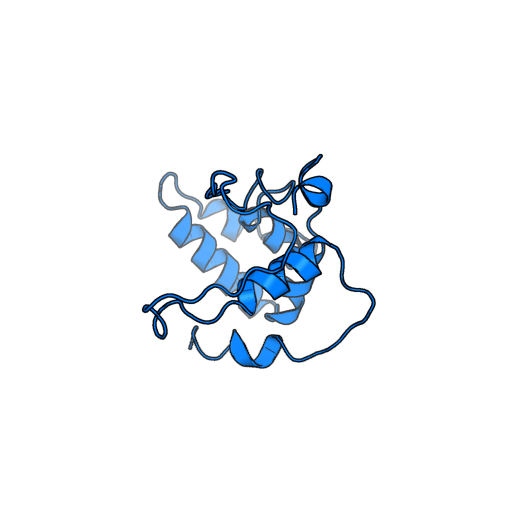 813 O O . GLN A 1 104 ? -5.294 0.181 16.351 1.00 97.56 104 GLN A O 1
ATOM 818 N N . TYR A 1 105 ? -6.230 1.566 14.841 1.00 97.94 105 TYR A N 1
ATOM 819 C CA . TYR A 1 105 ? -7.511 0.866 14.770 1.00 97.94 105 TYR A CA 1
ATOM 820 C C . TYR A 1 105 ? -7.332 -0.607 14.384 1.00 97.94 105 TYR A C 1
ATOM 822 O O . TYR A 1 105 ? -7.862 -1.483 15.064 1.00 97.94 105 TYR A O 1
ATOM 830 N N . LEU A 1 106 ? -6.554 -0.905 13.338 1.00 97.62 106 LEU A N 1
ATOM 831 C CA . LEU A 1 106 ? -6.290 -2.285 12.915 1.00 97.62 106 LEU A CA 1
ATOM 832 C C . LEU A 1 106 ? -5.650 -3.108 14.047 1.00 97.62 106 LEU A C 1
ATOM 834 O O . LEU A 1 106 ? -6.069 -4.239 14.299 1.00 97.62 106 LEU A O 1
ATOM 838 N N . GLY A 1 107 ? -4.691 -2.526 14.773 1.00 97.38 107 GLY A N 1
ATOM 839 C CA . GLY A 1 107 ? -4.080 -3.155 15.945 1.00 97.38 107 GLY A CA 1
ATOM 840 C C . GLY A 1 107 ? -5.087 -3.446 17.065 1.00 97.38 107 GLY A C 1
ATOM 841 O O . GLY A 1 107 ? -5.074 -4.542 17.628 1.00 97.38 107 GLY A O 1
ATOM 842 N N . GLU A 1 108 ? -6.003 -2.514 17.344 1.00 97.94 108 GLU A N 1
ATOM 843 C CA . GLU A 1 108 ? -7.103 -2.692 18.308 1.00 97.94 108 GLU A CA 1
ATOM 844 C C . GLU A 1 108 ? -8.092 -3.788 17.872 1.00 97.94 108 GLU A C 1
ATOM 846 O O . GLU A 1 108 ? -8.618 -4.511 18.718 1.00 97.94 108 GLU A O 1
ATOM 851 N N . GLN A 1 109 ? -8.294 -3.977 16.561 1.00 97.69 109 GLN A N 1
ATOM 852 C CA . GLN A 1 109 ? -9.079 -5.092 16.002 1.00 97.69 109 GLN A CA 1
ATOM 853 C C . GLN A 1 109 ? -8.325 -6.433 15.998 1.00 97.69 109 GLN A C 1
ATOM 855 O O . GLN A 1 109 ? -8.871 -7.459 15.591 1.00 97.69 109 GLN A O 1
ATOM 860 N N . GLY A 1 110 ? -7.075 -6.451 16.460 1.00 97.19 110 GLY A N 1
ATOM 861 C CA . GLY A 1 110 ? -6.273 -7.659 16.595 1.00 97.19 110 GLY A CA 1
ATOM 862 C C . GLY A 1 110 ? -5.426 -8.014 15.375 1.00 97.19 110 GLY A C 1
ATOM 863 O O . GLY A 1 110 ? -4.737 -9.036 15.444 1.00 97.19 110 GLY A O 1
ATOM 864 N N . VAL A 1 111 ? -5.404 -7.181 14.327 1.00 97.12 111 VAL A N 1
ATOM 865 C CA . VAL A 1 111 ? -4.535 -7.366 13.153 1.00 97.12 111 VAL A CA 1
ATOM 866 C C . VAL A 1 111 ? -3.076 -7.433 13.599 1.00 97.12 111 VAL A C 1
ATOM 868 O O . VAL A 1 111 ? -2.594 -6.607 14.379 1.00 97.12 111 VAL A O 1
ATOM 871 N N . ARG A 1 112 ? -2.363 -8.452 13.126 1.00 95.56 112 ARG A N 1
ATOM 872 C CA . ARG A 1 112 ? -0.956 -8.710 13.438 1.00 95.56 112 ARG A CA 1
ATOM 873 C C . ARG A 1 112 ? -0.070 -8.456 12.214 1.00 95.56 112 ARG A C 1
ATOM 875 O O . ARG A 1 112 ? -0.547 -8.531 11.083 1.00 95.56 112 ARG A O 1
ATOM 882 N N . PRO A 1 113 ? 1.252 -8.272 12.399 1.00 93.62 113 PRO A N 1
ATOM 883 C CA . PRO A 1 113 ? 2.188 -8.103 11.283 1.00 93.62 113 PRO A CA 1
ATOM 884 C C . PRO A 1 113 ? 2.121 -9.212 10.222 1.00 93.62 113 PRO A C 1
ATOM 886 O O . PRO A 1 1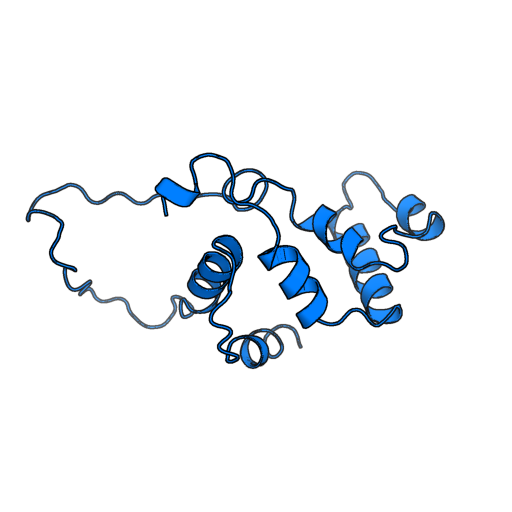13 ? 2.307 -8.941 9.042 1.00 93.62 113 PRO A O 1
ATOM 889 N N . ARG A 1 114 ? 1.816 -10.456 10.622 1.00 95.19 114 ARG A N 1
ATOM 890 C CA . ARG A 1 114 ? 1.638 -11.579 9.685 1.00 95.19 114 ARG A CA 1
ATOM 891 C C . ARG A 1 114 ? 0.450 -11.383 8.735 1.00 95.19 114 ARG A C 1
ATOM 893 O O . ARG A 1 114 ? 0.509 -11.844 7.603 1.00 95.19 114 ARG A O 1
ATOM 900 N N . ASP A 1 115 ? -0.605 -10.715 9.198 1.00 94.81 115 ASP A N 1
ATOM 901 C CA . ASP A 1 115 ? -1.828 -10.506 8.424 1.00 94.81 115 ASP A CA 1
ATOM 902 C C . ASP A 1 115 ? -1.579 -9.406 7.377 1.00 94.81 115 ASP A C 1
ATOM 904 O O . ASP A 1 115 ? -1.935 -9.563 6.213 1.00 94.81 115 ASP A O 1
ATOM 908 N N . LEU A 1 116 ? -0.852 -8.346 7.761 1.00 94.31 116 LEU A N 1
ATOM 909 C CA . LEU A 1 116 ? -0.374 -7.312 6.834 1.00 94.31 116 LEU A CA 1
ATOM 910 C C . LEU A 1 116 ? 0.605 -7.881 5.800 1.00 94.31 116 LEU A C 1
ATOM 912 O O . LEU A 1 116 ? 0.479 -7.600 4.613 1.00 94.31 116 LEU A O 1
ATOM 916 N N . ARG A 1 117 ? 1.544 -8.734 6.232 1.00 93.69 117 ARG A N 1
ATOM 917 C CA . ARG A 1 117 ? 2.452 -9.447 5.323 1.00 93.69 117 ARG A CA 1
ATOM 918 C C . ARG A 1 117 ? 1.667 -10.228 4.274 1.00 93.69 117 ARG A C 1
ATOM 920 O O . ARG A 1 117 ? 1.954 -10.081 3.096 1.00 93.69 117 ARG A O 1
ATOM 927 N N . ALA A 1 118 ? 0.678 -11.019 4.688 1.00 94.62 118 ALA A N 1
ATOM 928 C CA . ALA A 1 118 ? -0.126 -11.806 3.757 1.00 94.62 118 ALA A CA 1
ATOM 929 C C . ALA A 1 118 ? -0.848 -10.930 2.716 1.00 94.62 118 ALA A C 1
ATOM 931 O O . ALA A 1 118 ? -0.980 -11.341 1.568 1.00 94.62 118 ALA A O 1
ATOM 932 N N . ILE A 1 119 ? -1.278 -9.722 3.097 1.00 95.56 119 ILE A N 1
ATOM 933 C CA . ILE A 1 119 ? -1.876 -8.746 2.176 1.00 95.56 119 ILE A CA 1
ATOM 934 C C . ILE A 1 119 ? -0.848 -8.247 1.164 1.00 95.56 119 ILE A C 1
ATOM 936 O O . ILE A 1 119 ? -1.108 -8.344 -0.032 1.00 95.56 119 ILE A O 1
ATOM 940 N N . TYR A 1 120 ? 0.310 -7.765 1.623 1.00 94.75 120 TYR A N 1
ATOM 941 C CA . TYR A 1 120 ? 1.357 -7.242 0.739 1.00 94.75 120 TYR A CA 1
ATOM 942 C C . TYR A 1 120 ? 1.911 -8.312 -0.208 1.00 94.75 120 TYR A C 1
ATOM 944 O O . TYR A 1 120 ? 2.117 -8.058 -1.389 1.00 94.75 120 TYR A O 1
ATOM 952 N N . GLU A 1 121 ? 2.092 -9.536 0.286 1.00 93.94 121 GLU A N 1
ATOM 953 C CA . GLU A 1 121 ? 2.548 -10.686 -0.502 1.00 93.94 121 GLU A CA 1
ATOM 954 C C . GLU A 1 121 ? 1.535 -11.122 -1.579 1.00 93.94 121 GLU A C 1
ATOM 956 O O . GLU A 1 121 ? 1.911 -11.785 -2.552 1.00 93.94 121 GLU A O 1
ATOM 961 N N . ALA A 1 122 ? 0.261 -10.757 -1.410 1.00 95.00 122 ALA A N 1
ATOM 962 C CA 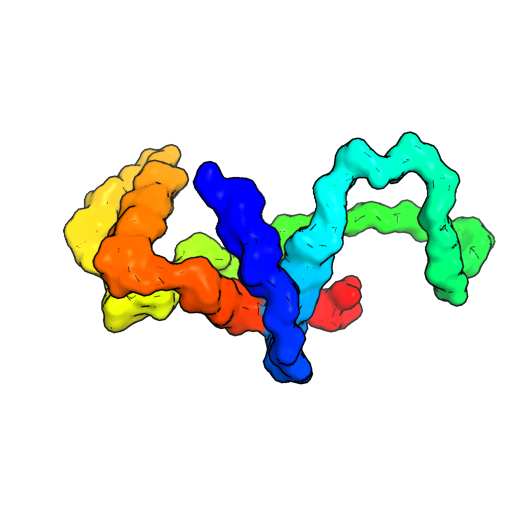. ALA A 1 122 ? -0.814 -11.040 -2.350 1.00 95.00 122 ALA A CA 1
ATOM 963 C C . ALA A 1 122 ? -1.051 -9.917 -3.374 1.00 95.00 122 ALA A C 1
ATOM 965 O O . ALA A 1 122 ? -1.847 -10.131 -4.289 1.00 95.00 122 ALA A O 1
ATOM 966 N N . ILE A 1 123 ? -0.399 -8.753 -3.245 1.00 95.12 123 ILE A N 1
ATOM 967 C CA . ILE A 1 123 ? -0.514 -7.684 -4.246 1.00 95.12 123 ILE A CA 1
ATOM 968 C C . ILE A 1 123 ? 0.150 -8.164 -5.548 1.00 95.12 123 ILE A C 1
ATOM 970 O O . ILE A 1 123 ? 1.295 -8.630 -5.506 1.00 95.12 123 ILE A O 1
ATOM 974 N N . PRO A 1 124 ? -0.543 -8.112 -6.699 1.00 95.75 124 PRO A N 1
ATOM 975 C CA . PRO A 1 124 ? 0.055 -8.495 -7.970 1.00 95.75 124 PRO A CA 1
ATOM 976 C C . PRO A 1 124 ? 1.182 -7.536 -8.373 1.00 95.75 124 PRO A C 1
ATOM 978 O O . PRO A 1 124 ? 1.181 -6.357 -8.029 1.00 95.75 124 PRO A O 1
ATOM 981 N N . LEU A 1 125 ? 2.157 -8.052 -9.122 1.00 96.44 125 LEU A N 1
ATOM 982 C CA . LEU A 1 125 ? 3.144 -7.207 -9.791 1.00 96.44 125 LEU A CA 1
ATOM 983 C C . LEU A 1 125 ? 2.477 -6.445 -10.938 1.00 96.44 125 LEU A C 1
ATOM 985 O O . LEU A 1 125 ? 1.627 -7.012 -11.631 1.00 96.44 125 LEU A O 1
ATOM 989 N N . SER A 1 126 ? 2.930 -5.218 -11.186 1.00 97.06 126 SER A N 1
ATOM 990 C CA . SER A 1 126 ? 2.511 -4.448 -12.356 1.00 97.06 126 SER A CA 1
ATOM 991 C C . SER A 1 126 ? 2.808 -5.217 -13.650 1.00 97.06 126 SER A C 1
ATOM 993 O O . SER A 1 126 ? 3.816 -5.939 -13.726 1.00 97.06 126 SER A O 1
ATOM 995 N N . PRO A 1 127 ? 1.983 -5.071 -14.703 1.00 96.69 127 PRO A N 1
ATOM 996 C CA . PRO A 1 127 ? 2.219 -5.737 -15.980 1.00 96.69 127 PRO A CA 1
ATOM 997 C C . PRO A 1 127 ? 3.650 -5.525 -16.502 1.00 96.69 127 PRO A C 1
ATOM 999 O O . PRO A 1 127 ? 4.132 -4.401 -16.606 1.00 96.69 127 PRO A O 1
ATOM 1002 N N . GLY A 1 128 ? 4.340 -6.621 -16.832 1.00 94.25 128 GLY A N 1
ATOM 1003 C CA . GLY A 1 128 ? 5.727 -6.608 -17.319 1.00 94.25 128 GLY A CA 1
ATOM 1004 C C . GLY A 1 128 ? 6.806 -6.557 -16.230 1.00 94.25 128 GLY A C 1
ATOM 1005 O O . GLY A 1 128 ? 7.945 -6.925 -16.509 1.00 94.25 128 GLY A O 1
ATOM 1006 N N . MET A 1 129 ? 6.473 -6.203 -14.985 1.00 93.81 129 MET A N 1
ATOM 1007 C CA . MET A 1 129 ? 7.457 -6.142 -13.895 1.00 93.81 129 MET A CA 1
ATOM 1008 C C . MET A 1 129 ? 8.007 -7.528 -13.524 1.00 93.81 129 MET A C 1
ATOM 1010 O O . MET A 1 129 ? 9.176 -7.659 -13.184 1.00 93.81 129 MET A O 1
ATOM 1014 N N . GLY A 1 130 ? 7.196 -8.581 -13.662 1.00 92.06 130 GLY A N 1
ATOM 1015 C CA . GLY A 1 130 ? 7.644 -9.962 -13.444 1.00 92.06 130 GLY A CA 1
ATOM 1016 C C . GLY A 1 130 ? 8.670 -10.477 -14.462 1.00 92.06 130 GLY A C 1
ATOM 1017 O O . GLY A 1 130 ? 9.366 -11.434 -14.156 1.00 92.06 130 GLY A O 1
ATOM 1018 N N . GLU A 1 131 ? 8.770 -9.862 -15.646 1.00 92.62 131 GLU A N 1
ATOM 1019 C CA . GLU A 1 131 ? 9.801 -10.184 -16.651 1.00 92.62 131 GLU A CA 1
ATOM 1020 C C . GLU A 1 131 ? 1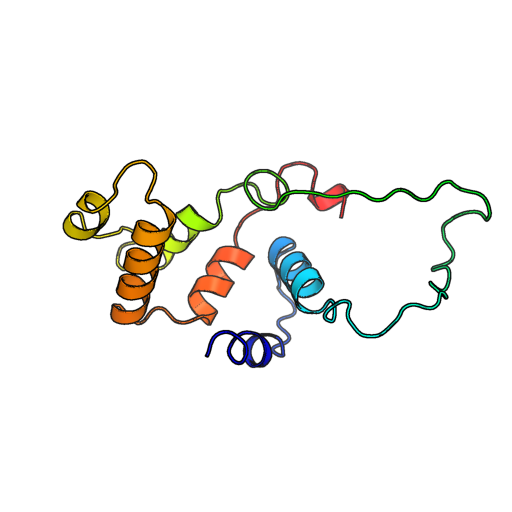1.065 -9.330 -16.467 1.00 92.62 131 GLU A C 1
ATOM 1022 O O . GLU A 1 131 ? 12.140 -9.671 -16.960 1.00 92.62 131 GLU A O 1
ATOM 1027 N N . LEU A 1 132 ? 10.923 -8.182 -15.799 1.00 89.38 132 LEU A N 1
ATOM 1028 C CA . LEU A 1 132 ? 11.994 -7.217 -15.581 1.00 89.38 132 LEU A CA 1
ATOM 1029 C C . LEU A 1 132 ? 12.880 -7.570 -14.373 1.00 89.38 132 LEU A C 1
ATOM 1031 O O . LEU A 1 132 ? 14.047 -7.173 -14.359 1.00 89.38 132 LEU A O 1
ATOM 1035 N N . LEU A 1 133 ? 12.325 -8.270 -13.374 1.00 84.19 133 LEU A N 1
ATOM 1036 C CA . LEU A 1 133 ? 12.955 -8.623 -12.090 1.00 84.19 133 LEU A CA 1
ATOM 1037 C C . LEU A 1 133 ? 13.412 -10.085 -12.039 1.00 84.19 133 LEU A C 1
ATOM 1039 O O . LEU A 1 133 ? 14.535 -10.317 -11.534 1.00 84.19 133 LEU A O 1
#

Organism: Balaenoptera physalus (NCBI:txid9770)

pLDDT: mean 77.84, std 22.51, range [30.95, 97.94]